Protein AF-A0A194VBT0-F1 (afdb_monomer)

Organism: Cytospora mali (NCBI:txid578113)

Structure (mmCIF, N/CA/C/O backbone):
data_AF-A0A194VBT0-F1
#
_entry.id   AF-A0A194VBT0-F1
#
loop_
_atom_site.group_PDB
_atom_site.id
_atom_site.type_symbol
_atom_site.label_atom_id
_atom_site.label_alt_id
_atom_site.label_comp_id
_atom_site.label_asym_id
_atom_site.label_entity_id
_atom_site.label_seq_id
_atom_site.pdbx_PDB_ins_code
_atom_site.Cartn_x
_atom_site.Cartn_y
_atom_site.Cartn_z
_atom_site.occupancy
_atom_site.B_iso_or_equiv
_atom_site.auth_seq_id
_atom_site.auth_comp_id
_atom_site.auth_asym_id
_atom_site.auth_atom_id
_atom_site.pdbx_PDB_model_num
ATOM 1 N N . MET A 1 1 ? 1.804 -7.564 -15.504 1.00 61.66 1 MET A N 1
ATOM 2 C CA . MET A 1 1 ? 2.548 -6.287 -15.577 1.00 61.66 1 MET A CA 1
ATOM 3 C C . MET A 1 1 ? 3.397 -6.301 -16.839 1.00 61.66 1 MET A C 1
ATOM 5 O O . MET A 1 1 ? 4.117 -7.276 -17.036 1.00 61.66 1 MET A O 1
ATOM 9 N N . SER A 1 2 ? 3.264 -5.307 -17.721 1.00 67.94 2 SER A N 1
ATOM 10 C CA . SER A 1 2 ? 4.100 -5.237 -18.928 1.00 67.94 2 SER A CA 1
ATOM 11 C C . SER A 1 2 ? 5.571 -4.997 -18.548 1.00 67.94 2 SER A C 1
ATOM 13 O O . SER A 1 2 ? 5.828 -4.449 -17.473 1.00 67.94 2 SER A O 1
ATOM 15 N N . PRO A 1 3 ? 6.546 -5.364 -19.400 1.00 70.56 3 PRO A N 1
ATOM 16 C CA . PRO A 1 3 ? 7.953 -5.034 -19.162 1.00 70.56 3 PRO A CA 1
ATOM 17 C C . PRO A 1 3 ? 8.179 -3.534 -18.919 1.00 70.56 3 PRO A C 1
ATOM 19 O O . PRO A 1 3 ? 8.932 -3.168 -18.024 1.00 70.56 3 PRO A O 1
ATOM 22 N N . ALA A 1 4 ? 7.446 -2.677 -19.638 1.00 71.81 4 ALA A N 1
ATOM 23 C CA . ALA A 1 4 ? 7.499 -1.227 -19.470 1.00 71.81 4 ALA A CA 1
ATOM 24 C C . ALA A 1 4 ? 7.059 -0.771 -18.068 1.00 71.81 4 ALA A C 1
ATOM 26 O O . ALA A 1 4 ? 7.702 0.101 -17.496 1.00 71.81 4 ALA A O 1
ATOM 27 N N . LEU A 1 5 ? 6.012 -1.387 -17.497 1.00 69.69 5 LEU A N 1
ATOM 28 C CA . LEU A 1 5 ? 5.506 -1.076 -16.152 1.00 69.69 5 LEU A CA 1
ATOM 29 C C . LEU A 1 5 ? 6.483 -1.478 -15.034 1.00 69.69 5 LEU A C 1
ATOM 31 O O . LEU A 1 5 ? 6.537 -0.801 -14.014 1.00 69.69 5 LEU A O 1
ATOM 35 N N . ARG A 1 6 ? 7.289 -2.534 -15.222 1.00 74.31 6 ARG A N 1
ATOM 36 C CA . ARG A 1 6 ? 8.273 -2.985 -14.211 1.00 74.31 6 ARG A CA 1
ATOM 37 C C . ARG A 1 6 ? 9.366 -1.951 -13.949 1.00 74.31 6 ARG A C 1
ATOM 39 O O . ARG A 1 6 ? 9.847 -1.826 -12.823 1.00 74.31 6 ARG A O 1
ATOM 46 N N . GLN A 1 7 ? 9.735 -1.204 -14.986 1.00 79.19 7 GLN A N 1
ATOM 47 C CA . GLN A 1 7 ? 10.780 -0.184 -14.922 1.00 79.19 7 GLN A CA 1
ATOM 48 C C . GLN A 1 7 ? 10.254 1.189 -14.494 1.00 79.19 7 GLN A C 1
ATOM 50 O O . GLN A 1 7 ? 11.057 2.071 -14.205 1.00 79.19 7 GLN A O 1
ATOM 55 N N . GLN A 1 8 ? 8.933 1.377 -14.400 1.00 85.56 8 GLN A N 1
ATOM 56 C CA . GLN A 1 8 ? 8.385 2.666 -13.992 1.00 85.56 8 GLN A CA 1
ATOM 57 C C . GLN A 1 8 ? 8.716 2.986 -12.518 1.00 85.56 8 GLN A C 1
ATOM 59 O O . GLN A 1 8 ? 8.831 2.068 -11.686 1.00 85.56 8 GLN A O 1
ATOM 64 N N . PRO A 1 9 ? 8.857 4.278 -12.178 1.00 88.12 9 PRO A N 1
ATOM 65 C CA . PRO A 1 9 ? 8.855 4.778 -10.808 1.00 88.12 9 PRO A CA 1
ATOM 66 C C . PRO A 1 9 ? 7.609 4.358 -10.015 1.00 88.12 9 PRO A C 1
ATOM 68 O O . PRO A 1 9 ? 6.535 4.131 -10.570 1.00 88.12 9 PRO A O 1
ATOM 71 N N . ALA A 1 10 ? 7.728 4.324 -8.684 1.00 89.94 10 ALA A N 1
ATOM 72 C CA . ALA A 1 10 ? 6.612 3.987 -7.795 1.00 89.94 10 ALA A CA 1
ATOM 73 C C . ALA A 1 10 ? 5.386 4.906 -7.981 1.00 89.94 10 ALA A C 1
ATOM 75 O O . ALA A 1 10 ? 4.256 4.436 -7.877 1.00 89.94 10 ALA A O 1
ATOM 76 N N . ASN A 1 11 ? 5.593 6.194 -8.286 1.00 91.12 11 ASN A N 1
ATOM 77 C CA . ASN A 1 11 ? 4.498 7.144 -8.515 1.00 91.12 11 ASN A CA 1
ATOM 78 C C . ASN A 1 11 ? 3.659 6.770 -9.740 1.00 91.12 11 ASN A C 1
ATOM 80 O O . ASN A 1 11 ? 2.439 6.730 -9.642 1.00 91.12 11 ASN A O 1
ATOM 84 N N . ASP A 1 12 ? 4.297 6.417 -10.851 1.00 91.38 12 ASP A N 1
ATOM 85 C CA . ASP A 1 12 ? 3.593 6.072 -12.088 1.00 91.38 12 ASP A CA 1
ATOM 86 C C . ASP A 1 12 ? 2.823 4.752 -11.922 1.00 91.38 12 ASP A C 1
ATOM 88 O O . ASP A 1 12 ? 1.688 4.604 -12.381 1.00 91.38 12 ASP A O 1
ATOM 92 N N . ILE A 1 13 ? 3.396 3.796 -11.177 1.00 90.56 13 ILE A N 1
ATOM 93 C CA . ILE A 1 13 ? 2.686 2.572 -10.779 1.00 90.56 13 ILE A CA 1
ATOM 94 C C . ILE A 1 13 ? 1.475 2.920 -9.910 1.00 90.56 13 ILE A C 1
ATOM 96 O O . ILE A 1 13 ? 0.378 2.411 -10.156 1.00 90.56 13 ILE A O 1
ATOM 100 N N . PHE A 1 14 ? 1.647 3.791 -8.915 1.00 93.75 14 PHE A N 1
ATOM 101 C CA . PHE A 1 14 ? 0.560 4.233 -8.049 1.00 93.75 14 PHE A CA 1
ATOM 102 C C . PHE A 1 14 ? -0.566 4.893 -8.856 1.00 93.75 14 PHE A C 1
ATOM 104 O O . PHE A 1 14 ? -1.718 4.488 -8.730 1.00 93.75 14 PHE A O 1
ATOM 111 N N . GLU A 1 15 ? -0.247 5.836 -9.744 1.00 93.75 15 GLU A N 1
ATOM 112 C CA . GLU A 1 15 ? -1.229 6.495 -10.612 1.00 93.75 15 GLU A CA 1
ATOM 113 C C . GLU A 1 15 ? -1.979 5.482 -11.481 1.00 93.75 15 GLU A C 1
ATOM 115 O O . GLU A 1 15 ? -3.211 5.504 -11.540 1.00 93.75 15 GLU A O 1
ATOM 120 N N . SER A 1 16 ? -1.256 4.526 -12.072 1.00 92.50 16 SER A N 1
ATOM 121 C CA . SER A 1 16 ? -1.855 3.480 -12.906 1.00 92.50 16 SER A CA 1
ATOM 122 C C . SER A 1 16 ? -2.756 2.507 -12.138 1.00 92.50 16 SER A C 1
ATOM 124 O O . SER A 1 16 ? -3.581 1.844 -12.757 1.00 92.50 16 SER A O 1
ATOM 126 N N . THR A 1 17 ? -2.618 2.406 -10.811 1.00 92.81 17 THR A N 1
ATOM 127 C CA . THR A 1 17 ? -3.367 1.459 -9.961 1.00 92.81 17 THR A CA 1
ATOM 128 C C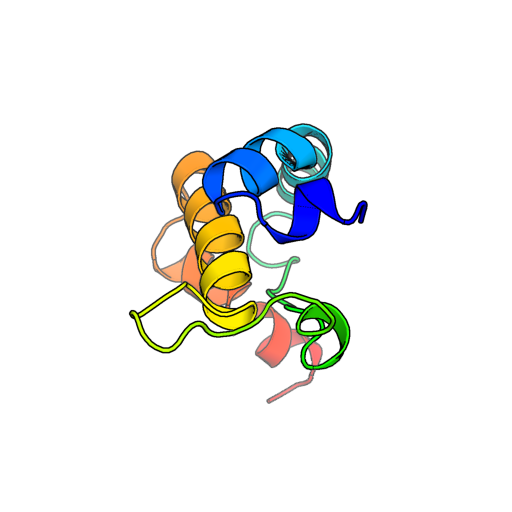 . THR A 1 17 ? -4.387 2.136 -9.040 1.00 92.81 17 THR A C 1
ATOM 130 O O . THR A 1 17 ? -5.205 1.454 -8.414 1.00 92.81 17 THR A O 1
ATOM 133 N N . MET A 1 18 ? -4.400 3.471 -8.987 1.00 94.50 18 MET A N 1
ATOM 134 C CA . MET A 1 18 ? -5.160 4.256 -8.012 1.00 94.50 18 MET A CA 1
ATOM 135 C C . ME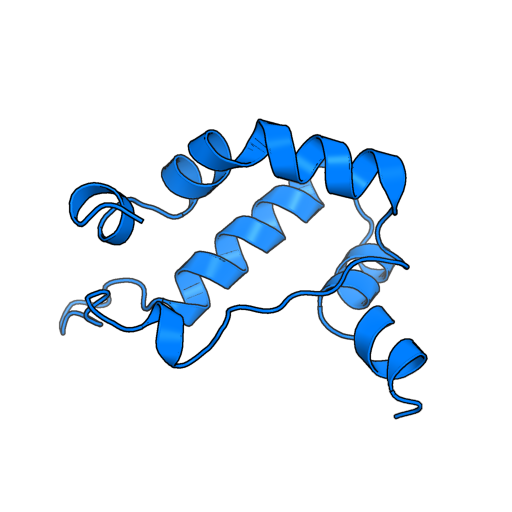T A 1 18 ? -6.667 3.983 -8.038 1.00 94.50 18 MET A C 1
ATOM 137 O O . MET A 1 18 ? -7.294 3.925 -6.983 1.00 94.50 18 MET A O 1
ATOM 141 N N . SER A 1 19 ? -7.266 3.770 -9.212 1.00 96.31 19 SER A N 1
ATOM 142 C CA . SER A 1 19 ? -8.707 3.498 -9.325 1.00 96.31 19 SER A CA 1
ATOM 143 C C . SER A 1 19 ? -9.128 2.242 -8.553 1.00 96.31 19 SER A C 1
ATOM 145 O O . SER A 1 19 ? -10.167 2.246 -7.895 1.00 96.31 19 SER A O 1
ATOM 147 N N . TRP A 1 20 ? -8.303 1.192 -8.559 1.00 96.56 20 TRP A N 1
ATOM 148 C CA . TRP A 1 20 ? -8.542 -0.021 -7.776 1.00 96.56 20 TRP A CA 1
ATOM 149 C C . TRP A 1 20 ? -8.232 0.188 -6.295 1.00 96.56 20 TRP A C 1
ATOM 151 O O . TRP A 1 20 ? -9.024 -0.208 -5.439 1.00 96.56 20 TRP A O 1
ATOM 161 N N . LEU A 1 21 ? -7.107 0.839 -5.984 1.00 96.31 21 LEU A N 1
ATOM 162 C CA . LEU A 1 21 ? -6.706 1.099 -4.599 1.00 96.31 21 LEU A CA 1
ATOM 163 C C . LEU A 1 21 ? -7.738 1.960 -3.856 1.00 96.31 21 LEU A C 1
ATOM 165 O O . LEU A 1 21 ? -8.053 1.673 -2.703 1.00 96.31 21 LEU A O 1
ATOM 169 N N . ALA A 1 22 ? -8.324 2.955 -4.525 1.00 96.88 22 ALA A N 1
ATOM 170 C CA . ALA A 1 22 ? -9.376 3.799 -3.968 1.00 96.88 22 ALA A CA 1
ATOM 171 C C . ALA A 1 22 ? -10.629 2.991 -3.597 1.00 96.88 22 ALA A C 1
ATOM 173 O O . ALA A 1 22 ? -11.178 3.176 -2.512 1.00 96.88 22 ALA A O 1
ATOM 174 N N . VAL A 1 23 ? -11.053 2.056 -4.457 1.00 98.12 23 VAL A N 1
ATOM 175 C CA . VAL A 1 23 ? -12.189 1.163 -4.171 1.00 98.12 23 VAL A CA 1
ATOM 176 C C . VAL A 1 23 ? -11.890 0.273 -2.965 1.00 98.12 23 VAL A C 1
ATOM 178 O O . VAL A 1 23 ? -12.735 0.132 -2.083 1.00 98.12 23 VAL A O 1
ATOM 181 N N . VAL A 1 24 ? -10.681 -0.291 -2.892 1.00 97.50 24 VAL A N 1
ATOM 182 C CA . VAL A 1 24 ? -10.249 -1.132 -1.766 1.00 97.50 24 VAL A CA 1
ATOM 183 C C . VAL A 1 24 ? -10.244 -0.336 -0.457 1.00 97.50 24 VAL A C 1
ATOM 185 O O . VAL A 1 24 ? -10.822 -0.783 0.534 1.00 97.50 24 VAL A O 1
ATOM 188 N N . VAL A 1 25 ? -9.660 0.865 -0.446 1.00 97.62 25 VAL A N 1
ATOM 189 C CA . VAL A 1 25 ? -9.650 1.728 0.744 1.00 97.62 25 VAL A CA 1
ATOM 190 C C . VAL A 1 25 ? -11.068 2.115 1.159 1.00 97.62 25 VAL A C 1
ATOM 192 O O . VAL A 1 25 ? -11.405 1.964 2.333 1.00 97.62 25 VAL A O 1
ATOM 195 N N . ALA A 1 26 ? -11.916 2.537 0.219 1.00 97.44 26 ALA A N 1
ATOM 196 C CA . ALA A 1 26 ? -13.293 2.933 0.510 1.00 97.44 26 ALA A CA 1
ATOM 197 C C . ALA A 1 26 ? -14.138 1.771 1.061 1.00 97.44 26 ALA A C 1
ATOM 199 O O . ALA A 1 26 ? -14.949 1.965 1.964 1.00 97.44 26 ALA A O 1
ATOM 200 N N . ALA A 1 27 ? -13.941 0.555 0.547 1.00 98.38 27 ALA A N 1
ATOM 201 C CA . ALA A 1 27 ? -14.704 -0.616 0.970 1.00 98.38 27 ALA A CA 1
ATOM 202 C C . ALA A 1 27 ? -14.242 -1.181 2.323 1.00 98.38 27 ALA A C 1
ATOM 204 O O . ALA A 1 27 ? -15.065 -1.651 3.119 1.00 98.38 27 ALA A O 1
ATOM 205 N N . PHE A 1 28 ? -12.931 -1.176 2.585 1.00 97.94 28 PHE A N 1
ATOM 206 C CA . PHE A 1 28 ? -12.335 -1.926 3.693 1.00 97.94 28 PHE A CA 1
ATOM 207 C C . PHE A 1 28 ? -11.804 -1.042 4.828 1.00 97.94 28 PHE A C 1
ATOM 209 O O . PHE A 1 28 ? -11.962 -1.399 6.002 1.00 97.94 28 PHE A O 1
ATOM 216 N N . GLY A 1 29 ? -11.252 0.126 4.509 1.00 97.38 29 GLY A N 1
ATOM 217 C CA . GLY A 1 29 ? -10.534 0.973 5.458 1.00 97.38 29 GLY A CA 1
ATOM 218 C C . GLY A 1 29 ? -9.212 0.352 5.951 1.00 97.38 29 GLY A C 1
ATOM 219 O O . GLY A 1 29 ? -8.929 -0.824 5.699 1.00 97.38 29 GLY A O 1
ATOM 220 N N . PRO A 1 30 ? -8.396 1.115 6.699 1.00 97.50 30 PRO A N 1
ATOM 221 C CA . PRO A 1 30 ? -7.020 0.738 7.046 1.00 97.50 30 PRO A CA 1
ATOM 222 C C . PRO A 1 30 ? -6.917 -0.512 7.925 1.00 97.50 30 PRO A C 1
ATOM 224 O O . PRO A 1 30 ? -5.927 -1.235 7.874 1.00 97.50 30 PRO A O 1
ATOM 227 N N . SER A 1 31 ? -7.951 -0.811 8.715 1.00 97.38 31 SER A N 1
ATOM 228 C CA . SER A 1 31 ? -7.939 -1.978 9.601 1.00 97.38 31 SER A CA 1
ATOM 229 C C . SER A 1 31 ? -8.291 -3.295 8.894 1.00 97.38 31 SER A C 1
ATOM 231 O O . SER A 1 31 ? -8.140 -4.359 9.487 1.00 97.38 31 SER A O 1
ATOM 233 N N . ARG A 1 32 ? -8.767 -3.279 7.645 1.00 97.62 32 ARG A N 1
ATOM 234 C CA . ARG A 1 32 ? -9.150 -4.505 6.911 1.00 97.62 32 ARG A CA 1
ATOM 235 C C . ARG A 1 32 ? -8.363 -4.710 5.619 1.00 97.62 32 ARG A C 1
ATOM 237 O O . ARG A 1 32 ? -8.736 -5.549 4.807 1.00 97.62 32 ARG A O 1
ATOM 244 N N . ILE A 1 33 ? -7.263 -3.982 5.460 1.00 97.88 33 ILE A N 1
ATOM 245 C CA . ILE A 1 33 ? -6.290 -4.156 4.380 1.00 97.88 33 ILE A CA 1
ATOM 246 C C . ILE A 1 33 ? -4.904 -4.395 4.982 1.00 97.88 33 ILE A C 1
ATOM 248 O O . ILE A 1 33 ? -4.634 -3.974 6.109 1.00 97.88 33 ILE A O 1
ATOM 252 N N . MET A 1 34 ? -4.031 -5.077 4.243 1.00 97.31 34 MET A N 1
ATOM 253 C CA . MET A 1 34 ? -2.651 -5.333 4.657 1.00 97.31 34 MET A CA 1
ATOM 254 C C . MET A 1 34 ? -1.685 -5.204 3.477 1.00 97.31 34 MET A C 1
ATOM 256 O O . MET A 1 34 ? -2.061 -5.474 2.336 1.00 97.31 34 MET A O 1
ATOM 260 N N . PHE A 1 35 ? -0.447 -4.798 3.752 1.00 96.44 35 PHE A N 1
ATOM 261 C CA . PHE A 1 35 ? 0.631 -4.776 2.768 1.00 96.44 35 PHE A CA 1
ATOM 262 C C . PHE A 1 35 ? 1.085 -6.201 2.424 1.00 96.44 35 PHE A C 1
ATOM 264 O O . PHE A 1 35 ? 1.409 -6.988 3.311 1.00 96.44 35 PHE A O 1
ATOM 271 N N . GLY A 1 36 ? 1.148 -6.509 1.130 1.00 93.81 36 GLY A N 1
ATOM 272 C CA . GLY A 1 36 ? 1.704 -7.752 0.605 1.00 93.81 36 GLY A CA 1
ATOM 273 C C . GLY A 1 36 ? 2.395 -7.480 -0.723 1.00 93.81 36 GLY A C 1
ATOM 274 O O . GLY A 1 36 ? 1.729 -7.283 -1.732 1.00 93.81 36 GLY A O 1
ATOM 275 N N . SER A 1 37 ? 3.727 -7.440 -0.720 1.00 89.44 37 SER A N 1
ATOM 276 C CA . SER A 1 37 ? 4.538 -7.112 -1.905 1.00 89.44 37 SER A CA 1
ATOM 277 C C . SER A 1 37 ? 4.627 -8.236 -2.939 1.00 89.44 37 SER A C 1
ATOM 279 O O . SER A 1 37 ? 5.152 -8.013 -4.027 1.00 89.44 37 SER A O 1
ATOM 281 N N . ASP A 1 38 ? 4.148 -9.434 -2.592 1.00 89.31 38 ASP A N 1
ATOM 282 C CA . ASP A 1 38 ? 4.317 -10.658 -3.382 1.00 89.31 38 ASP A CA 1
ATOM 283 C C . ASP A 1 38 ? 5.804 -10.976 -3.654 1.00 89.31 38 ASP A C 1
ATOM 285 O O . ASP A 1 38 ? 6.214 -11.378 -4.742 1.00 89.31 38 ASP A O 1
ATOM 289 N N . TRP A 1 39 ? 6.661 -10.735 -2.654 1.00 86.00 39 TRP A N 1
ATOM 290 C CA . TRP A 1 39 ? 8.071 -11.125 -2.697 1.00 86.00 39 TRP A CA 1
ATOM 291 C C . TRP A 1 39 ? 8.216 -12.653 -2.537 1.00 86.00 39 TRP A C 1
ATOM 293 O O . TRP A 1 39 ? 7.567 -13.222 -1.657 1.00 86.00 39 TRP A O 1
ATOM 303 N N . PRO A 1 40 ? 9.075 -13.332 -3.326 1.00 88.50 40 PRO A N 1
ATOM 304 C CA . PRO A 1 40 ? 10.011 -12.784 -4.313 1.00 88.50 40 PRO A CA 1
ATOM 305 C C . PRO A 1 40 ? 9.451 -12.694 -5.744 1.00 88.50 40 PRO A C 1
ATOM 307 O O . PRO A 1 40 ? 10.174 -12.299 -6.647 1.00 88.50 40 PRO A O 1
ATOM 310 N N . VAL A 1 41 ? 8.191 -13.042 -6.005 1.00 88.31 41 VAL A N 1
ATOM 311 C CA . VAL A 1 41 ? 7.643 -13.101 -7.377 1.00 88.31 41 VAL A CA 1
ATOM 312 C C . VAL A 1 41 ? 7.742 -11.750 -8.093 1.00 88.31 41 VAL A C 1
ATOM 314 O O . VAL A 1 41 ? 8.185 -11.677 -9.241 1.00 88.31 41 VAL A O 1
ATOM 317 N N . CYS A 1 42 ? 7.404 -10.662 -7.403 1.00 86.38 42 CYS A N 1
ATOM 318 C CA . CYS A 1 42 ? 7.470 -9.308 -7.954 1.00 86.38 42 CYS A CA 1
ATOM 319 C C . CYS A 1 42 ? 8.894 -8.767 -8.189 1.00 86.38 42 CYS A C 1
ATOM 321 O O . CYS A 1 42 ? 9.020 -7.675 -8.745 1.00 86.38 42 CYS A O 1
ATOM 323 N N . THR A 1 43 ? 9.958 -9.484 -7.803 1.00 86.50 43 THR A N 1
ATOM 324 C CA . THR A 1 43 ? 11.343 -9.088 -8.132 1.00 86.50 43 THR A CA 1
ATOM 325 C C . THR A 1 43 ? 11.740 -9.489 -9.554 1.00 86.50 43 THR A C 1
ATOM 327 O O . THR A 1 43 ? 12.704 -8.956 -10.100 1.00 86.50 43 THR A O 1
ATOM 330 N N . VAL A 1 44 ? 10.992 -10.391 -10.201 1.00 84.62 44 VAL A N 1
ATOM 331 C CA . VAL A 1 44 ? 11.315 -10.880 -11.547 1.00 84.62 44 VAL A CA 1
ATOM 332 C C . VAL A 1 44 ? 11.270 -9.735 -12.567 1.00 84.62 44 VAL A C 1
ATOM 334 O O . VAL A 1 44 ? 10.208 -9.199 -12.899 1.00 84.62 44 VAL A O 1
ATOM 337 N N . GLY A 1 45 ? 12.438 -9.386 -13.112 1.00 79.69 45 GLY A N 1
ATOM 338 C CA . GLY A 1 45 ? 12.597 -8.295 -14.078 1.00 79.69 45 GLY A CA 1
ATOM 339 C C . GLY A 1 45 ? 12.577 -6.8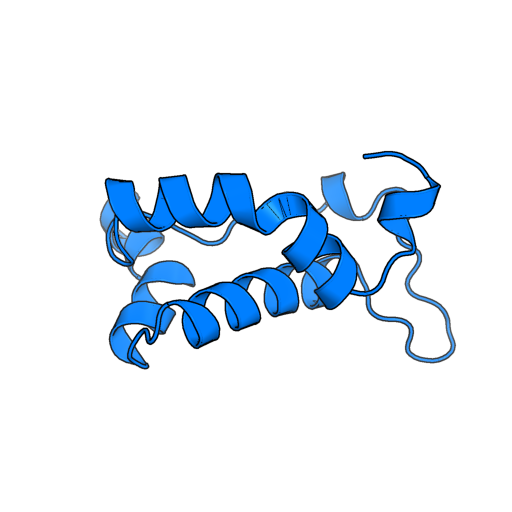93 -13.460 1.00 79.69 45 GLY A C 1
ATOM 340 O O . GLY A 1 45 ? 12.389 -5.923 -14.195 1.00 79.69 45 GLY A O 1
ATOM 341 N N . VAL A 1 46 ? 12.735 -6.791 -12.137 1.00 79.94 46 VAL A N 1
ATOM 342 C CA . VAL A 1 46 ? 13.059 -5.555 -11.417 1.00 79.94 46 VAL A CA 1
ATOM 343 C C . VAL A 1 46 ? 14.466 -5.747 -10.861 1.00 79.94 46 VAL A C 1
ATOM 345 O O . VAL A 1 46 ? 14.642 -6.290 -9.774 1.00 79.94 46 VAL A O 1
ATOM 348 N N . GLU A 1 47 ? 15.468 -5.396 -11.662 1.00 70.50 47 GLU A N 1
ATOM 349 C CA . GLU A 1 47 ? 16.870 -5.525 -11.267 1.00 70.50 47 GLU A CA 1
ATOM 350 C C . GLU A 1 47 ? 17.225 -4.425 -10.259 1.00 70.50 47 GLU A C 1
ATOM 352 O O . GLU A 1 47 ? 16.910 -3.251 -10.464 1.00 70.50 47 GLU A O 1
ATOM 357 N N . GLU A 1 48 ? 17.861 -4.809 -9.153 1.00 65.38 48 GLU A N 1
ATOM 358 C CA . GLU A 1 48 ? 18.564 -3.865 -8.287 1.00 65.38 48 GLU A CA 1
ATOM 359 C C . GLU A 1 48 ? 19.855 -3.476 -9.011 1.00 65.38 48 GLU A C 1
ATOM 361 O O . GLU A 1 48 ? 20.811 -4.244 -9.059 1.00 65.38 48 GLU A O 1
ATOM 366 N N . GLY A 1 49 ? 19.850 -2.315 -9.662 1.00 59.16 49 GLY A N 1
ATOM 367 C CA . GLY A 1 49 ? 21.039 -1.775 -10.314 1.00 59.16 49 GLY A CA 1
ATOM 368 C C . GLY A 1 49 ? 22.119 -1.396 -9.298 1.00 59.16 49 GLY A C 1
ATOM 369 O O . GLY A 1 49 ? 21.812 -0.876 -8.222 1.00 59.16 49 GLY A O 1
ATOM 370 N N . GLU A 1 50 ? 23.384 -1.596 -9.676 1.00 54.91 50 GLU A N 1
ATOM 371 C CA . GLU A 1 50 ? 24.583 -1.284 -8.875 1.00 54.91 50 GLU A CA 1
ATOM 372 C C . GLU A 1 50 ? 24.648 0.194 -8.421 1.00 54.91 50 GLU A C 1
ATOM 374 O O . GLU A 1 50 ? 25.281 0.508 -7.416 1.00 54.91 50 GLU A O 1
ATOM 379 N N . ASP A 1 51 ? 23.902 1.082 -9.088 1.00 54.97 51 ASP A N 1
ATOM 380 C CA . ASP A 1 51 ? 23.846 2.530 -8.842 1.00 54.97 51 ASP A CA 1
ATOM 381 C C . ASP A 1 51 ? 22.686 2.979 -7.924 1.00 54.97 51 ASP A C 1
ATOM 383 O O . ASP A 1 51 ? 22.205 4.113 -8.007 1.00 54.97 51 ASP A O 1
ATOM 387 N N . GLY A 1 52 ? 22.188 2.101 -7.048 1.00 55.81 52 GLY A N 1
ATOM 388 C CA . GLY A 1 52 ? 21.125 2.450 -6.095 1.00 55.81 52 GLY A CA 1
ATOM 389 C C . GLY A 1 52 ? 19.727 2.525 -6.718 1.00 55.81 52 GLY A C 1
ATOM 390 O O . GLY A 1 52 ? 18.862 3.253 -6.222 1.00 55.81 52 GLY A O 1
ATOM 391 N N . GLN A 1 53 ? 19.492 1.780 -7.805 1.00 60.84 53 GLN A N 1
ATOM 392 C CA . GLN A 1 53 ? 18.148 1.633 -8.358 1.00 60.84 53 GLN A CA 1
ATOM 393 C C . GLN A 1 53 ? 17.229 0.930 -7.354 1.00 60.84 53 GLN A C 1
ATOM 395 O O . GLN A 1 53 ? 17.591 -0.044 -6.698 1.00 60.84 53 GLN A O 1
ATOM 400 N N . GLU A 1 54 ? 16.013 1.454 -7.236 1.00 73.69 54 GLU A N 1
ATOM 401 C CA . GLU A 1 54 ? 15.031 1.001 -6.263 1.00 73.69 54 GLU A CA 1
ATOM 402 C C . GLU A 1 54 ? 14.536 -0.420 -6.575 1.00 73.69 5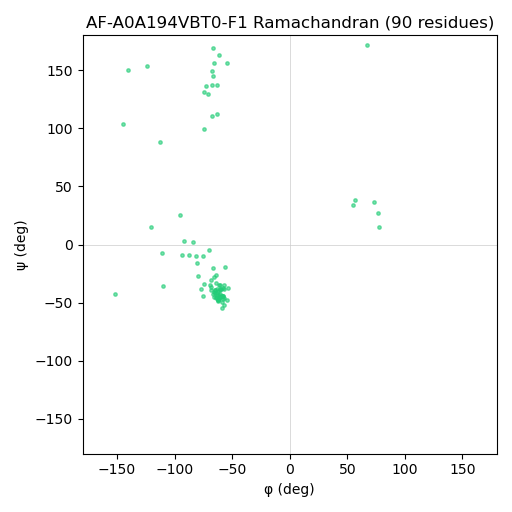4 GLU A C 1
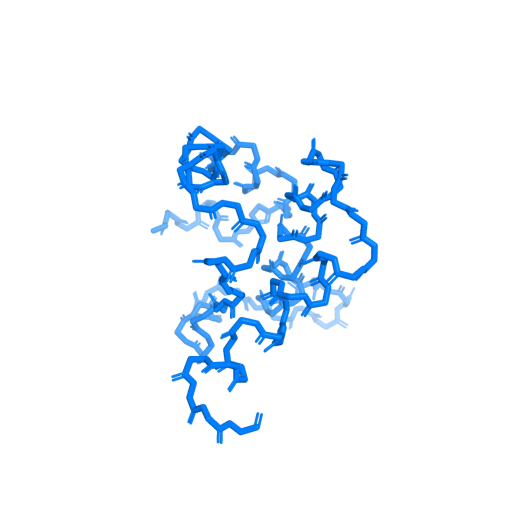ATOM 404 O O . GLU A 1 54 ? 13.799 -0.637 -7.543 1.00 73.69 54 GLU A O 1
ATOM 409 N N . GLY A 1 55 ? 14.909 -1.377 -5.722 1.00 84.56 55 GLY A N 1
ATOM 410 C CA . GLY A 1 55 ? 14.440 -2.757 -5.799 1.00 84.56 55 GLY A CA 1
ATOM 411 C C . GLY A 1 55 ? 12.922 -2.885 -5.645 1.00 84.56 55 GLY A C 1
ATOM 412 O O . GLY A 1 55 ? 12.230 -1.988 -5.151 1.00 84.56 55 GLY A O 1
ATOM 413 N N . ALA A 1 56 ? 12.381 -4.039 -6.046 1.00 86.81 56 ALA A N 1
ATOM 414 C CA . ALA A 1 56 ? 10.933 -4.266 -6.061 1.00 86.81 56 ALA A CA 1
ATOM 415 C C . ALA A 1 56 ? 10.274 -4.056 -4.689 1.00 86.81 56 ALA A C 1
ATOM 417 O O . ALA A 1 56 ? 9.175 -3.509 -4.617 1.00 86.81 56 ALA A O 1
ATOM 418 N N . TRP A 1 57 ? 10.944 -4.458 -3.603 1.00 87.88 57 TRP A N 1
ATOM 419 C CA . TRP A 1 57 ? 10.429 -4.270 -2.246 1.00 87.88 57 TRP A CA 1
ATOM 420 C C . TRP A 1 57 ? 10.173 -2.793 -1.930 1.00 87.88 57 TRP A C 1
ATOM 422 O O . TRP A 1 57 ? 9.059 -2.423 -1.557 1.00 87.88 57 TRP A O 1
ATOM 432 N N . GLU A 1 58 ? 11.197 -1.956 -2.105 1.00 89.38 58 GLU A N 1
ATOM 433 C CA . GLU A 1 58 ? 11.134 -0.530 -1.783 1.00 89.38 58 GLU A CA 1
ATOM 434 C C . GLU A 1 58 ? 10.113 0.175 -2.682 1.00 89.38 58 GLU A C 1
ATOM 436 O O . GLU A 1 58 ? 9.267 0.922 -2.185 1.00 89.38 58 GLU A O 1
ATOM 441 N N . LYS A 1 59 ? 10.062 -0.209 -3.964 1.00 89.50 59 LYS A N 1
ATOM 442 C CA . LYS A 1 59 ? 9.077 0.298 -4.924 1.00 89.50 59 LYS A CA 1
ATOM 443 C C . LYS A 1 59 ? 7.638 0.060 -4.457 1.00 89.50 59 LYS A C 1
ATOM 445 O O . LYS A 1 59 ? 6.843 0.999 -4.393 1.00 89.50 59 LYS A O 1
ATOM 450 N N . TRP A 1 60 ? 7.291 -1.174 -4.085 1.00 91.62 60 TRP A N 1
ATOM 451 C CA . TRP A 1 60 ? 5.943 -1.501 -3.600 1.00 91.62 60 TRP A CA 1
ATOM 452 C C . TRP A 1 60 ? 5.639 -0.883 -2.233 1.00 91.62 60 TRP A C 1
ATOM 454 O O . TRP A 1 60 ? 4.509 -0.448 -1.995 1.00 91.62 60 TRP A O 1
ATOM 464 N N . ARG A 1 61 ? 6.642 -0.778 -1.353 1.00 94.56 61 ARG A N 1
ATOM 465 C CA . ARG A 1 61 ? 6.512 -0.064 -0.077 1.00 94.56 61 ARG A CA 1
ATOM 466 C C . ARG A 1 61 ? 6.138 1.403 -0.310 1.00 94.56 61 ARG A C 1
ATOM 468 O O . ARG A 1 61 ? 5.215 1.891 0.342 1.00 94.56 61 ARG A O 1
ATOM 475 N N . LYS A 1 62 ? 6.780 2.086 -1.268 1.00 94.75 62 LYS A N 1
ATOM 476 C CA . LYS A 1 62 ? 6.466 3.481 -1.626 1.00 94.75 62 LYS A CA 1
ATOM 477 C C . LYS A 1 62 ? 5.070 3.653 -2.220 1.00 94.75 62 LYS A C 1
ATOM 479 O O . LYS A 1 62 ? 4.395 4.621 -1.874 1.00 94.75 62 LYS A O 1
ATOM 484 N N . VAL A 1 63 ? 4.604 2.718 -3.054 1.00 94.88 63 VAL A N 1
ATOM 485 C CA . VAL A 1 63 ? 3.218 2.727 -3.570 1.00 94.88 63 VAL A CA 1
ATOM 486 C C . VAL A 1 63 ? 2.210 2.720 -2.414 1.00 94.88 63 VAL A C 1
ATOM 488 O O . VAL A 1 63 ? 1.277 3.524 -2.394 1.00 94.88 63 VAL A O 1
ATOM 491 N N . VAL A 1 64 ? 2.408 1.857 -1.414 1.00 96.75 64 VAL A N 1
ATOM 492 C CA . VAL A 1 64 ? 1.494 1.768 -0.262 1.00 96.75 64 VAL A CA 1
ATOM 493 C C . VAL A 1 64 ? 1.663 2.934 0.713 1.00 96.75 64 VAL A C 1
ATOM 495 O O . VAL A 1 64 ? 0.668 3.429 1.245 1.00 96.75 64 VAL A O 1
ATOM 498 N N . ASP A 1 65 ? 2.878 3.449 0.896 1.00 97.00 65 ASP A N 1
ATOM 499 C CA . ASP A 1 65 ? 3.103 4.700 1.630 1.00 97.00 65 ASP A CA 1
ATOM 500 C C . ASP A 1 65 ? 2.328 5.863 1.000 1.00 97.00 65 ASP A C 1
ATOM 502 O O . ASP A 1 65 ? 1.673 6.631 1.713 1.00 97.00 65 ASP A O 1
ATOM 506 N N . ARG A 1 66 ? 2.352 5.968 -0.335 1.00 96.69 66 ARG A N 1
ATOM 507 C CA . ARG A 1 66 ? 1.605 6.984 -1.085 1.00 96.69 66 ARG A CA 1
ATOM 508 C C . ARG A 1 66 ? 0.098 6.825 -0.901 1.00 96.69 66 ARG A C 1
ATOM 510 O O . ARG A 1 66 ? -0.580 7.828 -0.683 1.00 96.69 66 ARG A O 1
ATOM 517 N N . LEU A 1 67 ? -0.410 5.591 -0.923 1.00 97.19 67 LEU A N 1
ATOM 518 C CA . LEU A 1 67 ? -1.817 5.291 -0.639 1.00 97.19 67 LEU A CA 1
ATOM 519 C C . LEU A 1 67 ? -2.234 5.772 0.754 1.00 97.19 67 LEU A C 1
ATOM 521 O O . LEU A 1 67 ? -3.268 6.428 0.882 1.00 97.19 67 LEU A O 1
ATOM 525 N N . CYS A 1 68 ? -1.430 5.478 1.782 1.00 97.69 68 CYS A N 1
ATOM 526 C CA . CYS A 1 68 ? -1.707 5.907 3.155 1.00 97.69 68 CYS A CA 1
ATOM 527 C C . CYS A 1 68 ? -1.749 7.436 3.254 1.00 97.69 68 CYS A C 1
ATOM 529 O O . CYS A 1 68 ? -2.680 7.991 3.834 1.00 97.69 68 CYS A O 1
ATOM 531 N N . TRP A 1 69 ? -0.775 8.113 2.633 1.00 97.31 69 TRP A N 1
ATOM 532 C CA . TRP A 1 69 ? -0.712 9.573 2.611 1.00 97.31 69 TRP A CA 1
ATOM 533 C C . TRP A 1 69 ? -1.926 10.194 1.903 1.00 97.31 69 TRP A C 1
ATOM 535 O O . TRP A 1 69 ? -2.583 11.063 2.468 1.00 97.31 69 TRP A O 1
ATOM 545 N N . MET A 1 70 ? -2.283 9.716 0.704 1.00 96.81 70 MET A N 1
ATOM 546 C CA . MET A 1 70 ? -3.445 10.230 -0.039 1.00 96.81 70 MET A CA 1
ATOM 547 C C . MET A 1 70 ? -4.781 9.947 0.650 1.00 96.81 70 MET A C 1
ATOM 549 O O . MET A 1 70 ? -5.726 10.715 0.491 1.00 96.81 70 MET A O 1
ATOM 553 N N . SER A 1 71 ? -4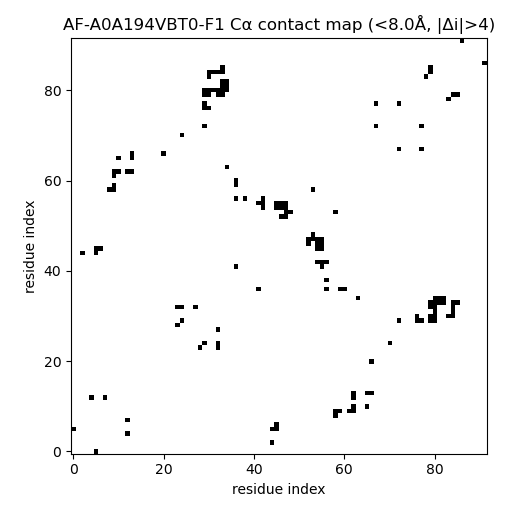.856 8.867 1.427 1.00 96.75 71 SER A N 1
ATOM 554 C CA . SER A 1 71 ? -6.050 8.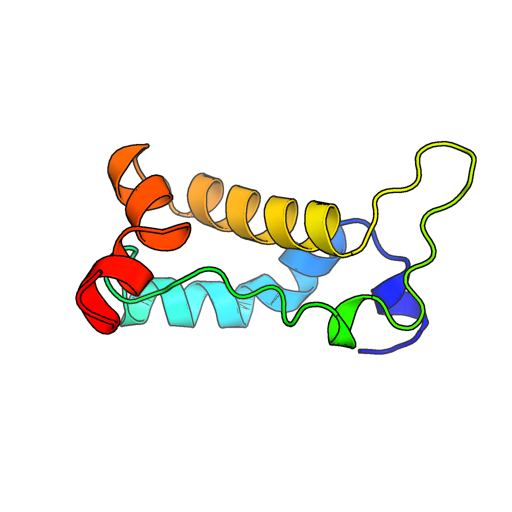505 2.197 1.00 96.75 71 SER A CA 1
ATOM 555 C C . SER A 1 71 ? -6.133 9.225 3.547 1.00 96.75 71 SER A C 1
ATOM 557 O O . SER A 1 71 ? -7.072 8.981 4.297 1.00 96.75 71 SER A O 1
ATOM 559 N N . SER A 1 72 ? -5.177 10.112 3.862 1.00 97.25 72 SER A N 1
ATOM 560 C CA . SER A 1 72 ? -5.083 10.826 5.146 1.00 97.25 72 SER A CA 1
ATOM 561 C C . SER A 1 72 ? -5.063 9.894 6.366 1.00 97.25 72 SER A C 1
ATOM 563 O O . SER A 1 72 ? -5.604 10.237 7.414 1.00 97.25 72 SER A O 1
ATOM 565 N N . PHE A 1 73 ? -4.453 8.711 6.231 1.00 98.19 73 PHE A N 1
ATOM 566 C CA . PHE A 1 73 ? -4.331 7.768 7.341 1.00 98.19 73 PHE A CA 1
ATOM 567 C C . PHE A 1 73 ? -3.407 8.313 8.430 1.00 98.19 73 PHE A C 1
ATOM 569 O O . PHE A 1 73 ? -2.328 8.833 8.129 1.00 98.19 73 PHE A O 1
ATOM 576 N N . SER A 1 74 ? -3.803 8.142 9.693 1.00 98.31 74 SER A N 1
ATOM 577 C CA . SER A 1 74 ? -2.930 8.415 10.838 1.00 98.31 74 SER A CA 1
ATOM 578 C C . SER A 1 74 ? -1.749 7.437 10.893 1.00 98.31 74 SER A C 1
ATOM 580 O O . SER A 1 74 ? -1.729 6.403 10.215 1.00 98.31 74 SER A O 1
ATOM 582 N N . ASP A 1 75 ? -0.767 7.715 11.751 1.00 98.12 75 ASP A N 1
ATOM 583 C CA . ASP A 1 75 ? 0.351 6.795 11.980 1.00 98.12 75 ASP A CA 1
ATOM 584 C C . ASP A 1 75 ? -0.122 5.432 12.513 1.00 98.12 75 ASP A C 1
ATOM 586 O O . ASP A 1 75 ? 0.437 4.390 12.161 1.00 98.12 75 ASP A O 1
ATOM 590 N N . GLU A 1 76 ? -1.168 5.405 13.339 1.00 98.31 76 GLU A N 1
ATOM 591 C CA . GLU A 1 76 ? -1.803 4.182 13.844 1.00 98.31 76 GLU A CA 1
ATOM 592 C C . GLU A 1 76 ? -2.474 3.400 12.715 1.00 98.31 76 GLU A C 1
ATOM 594 O O . GLU A 1 76 ? -2.296 2.185 12.611 1.00 98.31 76 GLU A O 1
ATOM 599 N N . GLU A 1 77 ? -3.205 4.081 11.836 1.00 98.56 77 GLU A N 1
ATOM 600 C CA . GLU A 1 77 ? -3.854 3.455 10.683 1.00 98.56 77 GLU A CA 1
ATOM 601 C C . GLU A 1 77 ? -2.825 2.911 9.689 1.00 98.56 77 GLU A C 1
ATOM 603 O O . GLU A 1 77 ? -2.950 1.777 9.221 1.00 98.56 77 GLU A O 1
ATOM 608 N N . LYS A 1 78 ? -1.743 3.652 9.442 1.00 98.38 78 LYS A N 1
ATOM 609 C CA . LYS A 1 78 ? -0.613 3.182 8.636 1.00 98.38 78 LYS A CA 1
ATOM 610 C C . LYS A 1 78 ? 0.034 1.933 9.247 1.00 98.38 78 LYS A C 1
ATOM 612 O O . LYS A 1 78 ? 0.310 0.969 8.529 1.00 98.38 78 LYS A O 1
ATOM 617 N N . LYS A 1 79 ? 0.223 1.892 10.572 1.00 98.12 79 LYS A N 1
ATOM 618 C CA . LYS A 1 79 ? 0.710 0.689 11.280 1.00 98.12 79 LYS A CA 1
ATOM 619 C C . LYS A 1 79 ? -0.245 -0.497 11.119 1.00 98.12 79 LYS A C 1
ATOM 621 O O . LYS A 1 79 ? 0.228 -1.632 11.018 1.00 98.12 79 LYS A O 1
ATOM 626 N N . MET A 1 80 ? -1.559 -0.265 11.057 1.00 98.44 80 MET A N 1
ATOM 627 C CA . MET A 1 80 ? -2.526 -1.328 10.756 1.00 98.44 80 MET A CA 1
ATOM 628 C C . MET A 1 80 ? -2.294 -1.911 9.361 1.00 98.44 80 MET A C 1
ATOM 630 O O . MET A 1 80 ? -2.166 -3.129 9.244 1.00 98.44 80 MET A O 1
ATOM 634 N N . VAL A 1 81 ? -2.137 -1.068 8.337 1.00 98.31 81 VAL A N 1
ATOM 635 C CA . VAL A 1 81 ? -1.873 -1.520 6.960 1.00 98.31 81 VAL A CA 1
ATOM 636 C C . VAL A 1 81 ? -0.571 -2.324 6.861 1.00 98.31 81 VAL A C 1
ATOM 638 O O . VAL A 1 81 ? -0.551 -3.388 6.245 1.00 98.31 81 VAL A O 1
ATOM 641 N N . PHE A 1 82 ? 0.517 -1.859 7.478 1.00 97.88 82 PHE A N 1
ATOM 642 C CA . PHE A 1 82 ? 1.821 -2.519 7.336 1.00 97.88 82 PHE A CA 1
ATOM 643 C C . PHE A 1 82 ? 2.006 -3.769 8.205 1.00 97.88 82 PHE A C 1
ATOM 645 O O . PHE A 1 82 ? 2.792 -4.637 7.836 1.00 97.88 82 PHE A O 1
ATOM 652 N N . ALA A 1 83 ? 1.319 -3.885 9.344 1.00 96.94 83 ALA A N 1
ATOM 653 C CA . ALA A 1 83 ? 1.496 -5.037 10.233 1.00 96.94 83 ALA A CA 1
ATOM 654 C C . ALA A 1 83 ? 0.254 -5.384 11.063 1.00 96.94 83 ALA A C 1
ATOM 656 O O . ALA A 1 83 ? -0.076 -6.560 11.210 1.00 96.94 83 ALA A O 1
ATOM 657 N N . GLY A 1 84 ? -0.441 -4.390 11.623 1.00 98.00 84 GLY A N 1
ATOM 658 C CA . GLY A 1 84 ? -1.495 -4.618 12.620 1.00 98.00 84 GLY A CA 1
ATOM 659 C C . GLY A 1 84 ? -2.667 -5.462 12.110 1.00 98.00 84 GLY A C 1
ATOM 660 O O . GLY A 1 84 ? -3.159 -6.332 12.831 1.00 98.00 84 GLY A O 1
ATOM 661 N N . THR A 1 85 ? -3.080 -5.273 10.856 1.00 98.25 85 THR A N 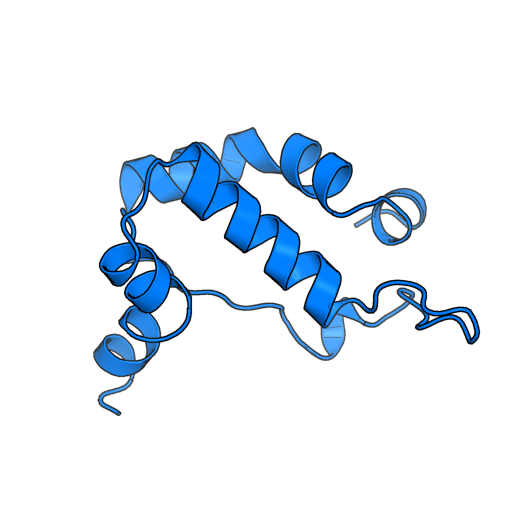1
ATOM 662 C CA . THR A 1 85 ? -4.155 -6.063 10.245 1.00 98.25 85 THR A CA 1
ATOM 663 C C . THR A 1 85 ? -3.741 -7.523 10.068 1.00 98.25 85 THR A C 1
ATOM 665 O O . THR A 1 85 ? -4.524 -8.411 10.402 1.00 98.25 85 THR A O 1
ATOM 668 N N . ALA A 1 86 ? -2.510 -7.783 9.613 1.00 97.56 86 ALA A N 1
ATOM 669 C CA . ALA A 1 86 ? -1.980 -9.140 9.473 1.00 97.56 86 ALA A CA 1
ATOM 670 C C . ALA A 1 86 ? -1.858 -9.829 10.839 1.00 97.56 86 ALA A C 1
ATOM 672 O O . ALA A 1 86 ? -2.346 -10.941 11.012 1.00 97.56 86 ALA A O 1
ATOM 673 N N . ARG A 1 87 ? -1.304 -9.137 11.840 1.00 97.69 87 ARG A N 1
ATOM 674 C CA . ARG A 1 87 ? -1.206 -9.634 13.220 1.00 97.69 87 ARG A CA 1
ATOM 675 C C . ARG A 1 87 ? -2.552 -10.066 13.785 1.00 97.69 87 ARG A C 1
ATOM 677 O O . ARG A 1 87 ? -2.695 -11.176 14.288 1.00 97.69 87 ARG A O 1
ATOM 684 N N . ARG A 1 88 ? -3.567 -9.217 13.624 1.00 97.31 88 ARG A N 1
ATOM 685 C CA . ARG A 1 88 ? -4.933 -9.528 14.051 1.00 97.31 88 ARG A CA 1
ATOM 686 C C . ARG A 1 88 ? -5.536 -10.700 13.276 1.00 97.31 88 ARG A C 1
ATOM 688 O O . ARG A 1 88 ? -6.217 -11.518 13.880 1.00 97.31 88 ARG A O 1
ATOM 695 N N . ALA A 1 89 ? -5.315 -10.767 11.963 1.00 97.50 89 ALA A N 1
ATOM 696 C CA . ALA A 1 89 ? -5.858 -11.829 11.118 1.00 97.50 89 ALA A CA 1
ATOM 697 C C . ALA A 1 89 ? -5.229 -13.201 11.414 1.00 97.50 89 ALA A C 1
ATOM 699 O O . ALA A 1 89 ? -5.939 -14.202 11.422 1.00 97.50 89 ALA A O 1
ATOM 700 N N . TYR A 1 90 ? -3.920 -13.241 11.678 1.00 97.00 90 TYR A N 1
ATOM 701 C CA . TYR A 1 90 ? -3.170 -14.474 11.936 1.00 97.00 90 TYR A CA 1
ATOM 702 C C 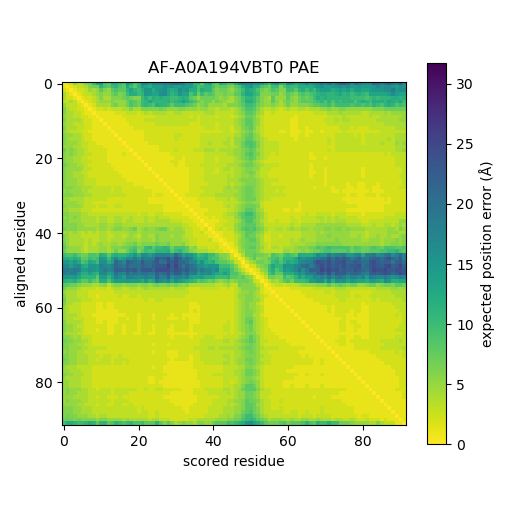. TYR A 1 90 ? -3.044 -14.834 13.425 1.00 97.00 90 TYR A C 1
ATOM 704 O O . TYR A 1 90 ? -2.597 -15.933 13.739 1.00 97.00 90 TYR A O 1
ATOM 712 N N . GLY A 1 91 ? -3.443 -13.947 14.341 1.00 96.62 91 GLY A N 1
ATOM 713 C CA . GLY A 1 91 ? -3.390 -14.192 15.785 1.00 96.62 91 GLY A CA 1
ATOM 714 C C . GLY A 1 91 ? -1.977 -14.155 16.379 1.00 96.62 91 GLY A C 1
ATOM 715 O O . GLY A 1 91 ? -1.689 -14.947 17.274 1.00 96.62 91 GLY A O 1
ATOM 716 N N . ILE A 1 92 ? -1.111 -13.258 15.881 1.00 93.00 92 ILE A N 1
ATOM 717 C CA . ILE A 1 92 ? 0.310 -13.120 16.278 1.00 93.00 92 ILE A CA 1
ATOM 718 C C . ILE A 1 92 ? 0.671 -11.745 16.871 1.00 93.00 92 ILE A C 1
ATOM 720 O O . ILE A 1 92 ? 0.127 -10.697 16.446 1.00 93.00 92 ILE A O 1
#

pLDDT: mean 89.58, std 11.66, range [54.91, 98.56]

InterPro domains:
  IPR006680 Amidohydrolase-related [PF04909] (21-92)
  IPR032466 Metal-dependent hydrolase [SSF51556] (12-92)
  IPR052350 Metallo-dependent Lactonases [PTHR43569] (8-92)

Mean predicted aligned error: 4.44 Å

Foldseek 3Di:
DDLVLLQDALVVVLVVCVVVLVVVCVVQNLQRAADDLVPPVSQVSNDCDPVRRDGSVNSSVVSVVVSCVVVVHDPVSSCSHHPVNVCVVVVD

Secondary structure (DSSP, 8-state):
--HHHHTS-HHHHHHHHHHHHHHHHHHH-GGG------TTGGGTT----TTT---HHHHHHHHHHHHHHHTT--HHHHHIIIIIHHHHHHT-

Sequence (92 aa):
MSPALRQQPANDIFESTMSWLAVVVAAFGPSRIMFGSDWPVCTVGVEEGEDGQEGAWEKWRKVVDRLCWMSSFSDEEKKMVFAGTARRAYGI

Solvent-accessible surface area (backbone atoms only — not comparable to full-atom values): 5324 Å² total; per-residue (Å²): 132,57,79,73,61,54,73,48,56,39,65,59,52,34,66,77,43,40,76,59,51,51,52,50,46,74,75,50,38,49,70,67,38,60,71,75,74,54,77,70,68,57,38,71,81,32,70,64,43,96,85,74,45,76,32,41,67,59,34,50,51,49,32,51,52,49,50,36,60,78,68,69,50,49,74,70,40,45,45,16,24,69,42,46,25,52,28,64,75,71,75,101

Radius of gyration: 13.96 Å; Cα contacts (8 Å, |Δi|>4): 77; chains: 1; bounding box: 39×25×36 Å